Protein AF-Q6YQJ9-F1 (afdb_monomer_lite)

Secondary structure (DSSP, 8-state):
-EEEE---B--TTSPPBPEEEEE--TTSSHHHHHHHHGGG--S-EEEEETTT-SHHHHHHHHHHHH-S---HHHHHHHHHHHHHHHIIIIIHHHHTTT-EEEEES-HHHHIIIIIGGGTT-HHHHHHHHHHTT--HHHHHH----

pLDDT: mean 71.11, std 18.4, range [30.92, 96.25]

Organism: Onion yellows phytoplasma (strain OY-M) (NCBI:txid262768)

Structure (mmCIF, N/CA/C/O backbone):
data_AF-Q6YQJ9-F1
#
_entry.id   AF-Q6YQJ9-F1
#
loop_
_atom_site.group_PDB
_atom_site.id
_atom_site.type_symbol
_atom_site.label_atom_id
_atom_site.label_alt_id
_atom_site.label_comp_id
_atom_site.label_asym_id
_atom_site.label_entity_id
_atom_site.label_seq_id
_atom_site.pdbx_PDB_ins_code
_atom_site.Cartn_x
_atom_site.Cartn_y
_atom_site.Cartn_z
_atom_site.occupancy
_atom_site.B_iso_or_equiv
_atom_site.auth_seq_id
_atom_site.auth_comp_id
_atom_site.auth_asym_id
_atom_site.auth_atom_id
_atom_site.pdbx_PDB_model_num
ATOM 1 N N . MET A 1 1 ? -1.984 17.528 -4.441 1.00 42.25 1 MET A N 1
ATOM 2 C CA . MET A 1 1 ? -2.359 16.387 -3.578 1.00 42.25 1 MET A CA 1
ATOM 3 C C . MET A 1 1 ? -3.839 16.111 -3.783 1.00 42.25 1 MET A C 1
ATOM 5 O O . MET A 1 1 ? -4.607 17.065 -3.776 1.00 42.25 1 MET A O 1
ATOM 9 N N . LYS A 1 2 ? -4.232 14.862 -4.056 1.00 36.78 2 LYS A N 1
ATOM 10 C CA . LYS A 1 2 ? -5.646 14.475 -4.212 1.00 36.78 2 LYS A CA 1
ATOM 11 C C . LYS A 1 2 ? -5.975 13.420 -3.160 1.00 36.78 2 LYS A C 1
ATOM 13 O O . LYS A 1 2 ? -5.233 12.452 -3.020 1.00 36.78 2 LYS A O 1
ATOM 18 N N . VAL A 1 3 ? -7.066 13.626 -2.428 1.00 39.00 3 VAL A N 1
ATOM 19 C CA . VAL A 1 3 ? -7.621 12.636 -1.498 1.00 39.00 3 VAL A CA 1
ATOM 20 C C . VAL A 1 3 ? -8.714 11.888 -2.243 1.00 39.00 3 VAL A C 1
ATOM 22 O O . VAL A 1 3 ? -9.668 12.505 -2.718 1.00 39.00 3 VAL A O 1
ATOM 25 N N . PHE A 1 4 ? -8.564 10.574 -2.375 1.00 42.06 4 PHE A N 1
ATOM 26 C CA . PHE A 1 4 ? -9.594 9.729 -2.968 1.00 42.06 4 PHE A CA 1
ATOM 27 C C . PHE A 1 4 ? -10.368 9.035 -1.852 1.00 42.06 4 PHE A C 1
ATOM 29 O O . PHE A 1 4 ? -9.808 8.266 -1.070 1.00 42.06 4 PHE A O 1
ATOM 36 N N . PHE A 1 5 ? -11.672 9.300 -1.793 1.00 41.06 5 PHE A N 1
ATOM 37 C CA . PHE A 1 5 ? -12.595 8.513 -0.988 1.00 41.06 5 PHE A CA 1
ATOM 38 C C . PHE A 1 5 ? -13.013 7.298 -1.809 1.00 41.06 5 PHE A C 1
ATOM 40 O O . PHE A 1 5 ? -13.717 7.429 -2.811 1.00 41.06 5 PHE A O 1
ATOM 47 N N . MET A 1 6 ? -12.542 6.118 -1.415 1.00 43.44 6 MET A N 1
ATOM 48 C CA . MET A 1 6 ? -12.929 4.880 -2.086 1.00 43.44 6 MET A CA 1
ATOM 49 C C . MET A 1 6 ? -14.347 4.467 -1.673 1.00 43.44 6 MET A C 1
ATOM 51 O O . MET A 1 6 ? -14.775 4.753 -0.548 1.00 43.44 6 MET A O 1
ATOM 55 N N . PRO A 1 7 ? -15.114 3.833 -2.582 1.00 37.44 7 PRO A N 1
ATOM 56 C CA . PRO A 1 7 ? -16.473 3.429 -2.287 1.00 37.44 7 PRO A CA 1
ATOM 57 C C . PRO A 1 7 ? -16.481 2.484 -1.087 1.00 37.44 7 PRO A C 1
ATOM 59 O O . PRO A 1 7 ? -15.708 1.536 -0.990 1.00 37.44 7 PRO A O 1
ATOM 62 N N . LYS A 1 8 ? -17.392 2.799 -0.177 1.00 46.50 8 LYS A N 1
ATOM 63 C CA . LYS A 1 8 ? -17.835 2.008 0.965 1.00 46.50 8 LYS A CA 1
ATOM 64 C C . LYS A 1 8 ? -17.795 0.490 0.688 1.00 46.50 8 LYS A C 1
ATOM 66 O O . LYS A 1 8 ? -18.613 -0.010 -0.083 1.00 46.50 8 LYS A O 1
ATOM 71 N N . LEU A 1 9 ? -16.892 -0.233 1.355 1.00 46.44 9 LEU A N 1
ATOM 72 C CA . LEU A 1 9 ? -16.879 -1.699 1.375 1.00 46.44 9 LEU A CA 1
ATOM 73 C C . LEU A 1 9 ? -18.053 -2.186 2.234 1.00 46.44 9 LEU A C 1
ATOM 75 O O . LEU A 1 9 ? -18.116 -1.884 3.424 1.00 46.44 9 LEU A O 1
ATOM 79 N N . LYS A 1 10 ? -19.013 -2.887 1.621 1.00 41.09 10 LYS A N 1
ATOM 80 C CA . LYS A 1 10 ? -20.121 -3.556 2.317 1.00 41.09 10 LYS A CA 1
ATOM 81 C C . LYS A 1 10 ? -19.880 -5.061 2.287 1.00 41.09 10 LYS A C 1
ATOM 83 O O . LYS A 1 10 ? -20.018 -5.670 1.231 1.00 41.09 10 LYS A O 1
ATOM 88 N N . ILE A 1 11 ? -19.611 -5.650 3.445 1.00 48.47 11 ILE A N 1
ATOM 89 C CA . ILE A 1 11 ? -19.880 -7.069 3.692 1.00 48.47 11 ILE A CA 1
ATOM 90 C C . ILE A 1 11 ? -21.305 -7.132 4.265 1.00 48.47 11 ILE A C 1
ATOM 92 O O . ILE A 1 11 ? -21.685 -6.290 5.082 1.00 48.47 11 ILE A O 1
ATOM 96 N N . LYS A 1 12 ? -22.151 -8.039 3.760 1.00 40.97 12 LYS A N 1
ATOM 97 C CA . LYS A 1 12 ? -23.572 -8.147 4.149 1.00 40.97 12 LYS A CA 1
ATOM 98 C C . LYS A 1 12 ? -23.689 -8.274 5.680 1.00 40.97 12 LYS A C 1
ATOM 100 O O . LYS A 1 12 ? -23.293 -9.291 6.229 1.00 40.97 12 LYS A O 1
ATOM 105 N N . GLY A 1 13 ? -24.257 -7.258 6.337 1.00 45.06 13 GLY A N 1
ATOM 106 C CA . GLY A 1 13 ? -24.557 -7.263 7.777 1.00 45.06 13 GLY A CA 1
ATOM 107 C C . GLY A 1 13 ? -23.568 -6.518 8.684 1.00 45.06 13 GLY A C 1
ATOM 108 O O . GLY A 1 13 ? -23.896 -6.307 9.847 1.00 45.06 13 GLY A O 1
ATOM 109 N N . GLU A 1 14 ? -22.417 -6.056 8.181 1.00 47.72 14 GLU A N 1
ATOM 110 C CA . GLU A 1 14 ? -21.391 -5.395 9.007 1.00 47.72 14 GLU A CA 1
ATOM 111 C C . GLU A 1 14 ? -21.323 -3.868 8.825 1.00 47.72 14 GLU A C 1
ATOM 113 O O . GLU A 1 14 ? -21.739 -3.291 7.814 1.00 47.72 14 GLU A O 1
ATOM 118 N N . LYS A 1 15 ? -20.822 -3.199 9.869 1.00 47.91 15 LYS A N 1
ATOM 119 C CA . LYS A 1 15 ? -20.746 -1.742 10.004 1.00 47.91 15 LYS A CA 1
ATOM 120 C C . LYS A 1 15 ? -19.648 -1.177 9.083 1.00 47.91 15 LYS A C 1
ATOM 122 O O . LYS A 1 15 ? -18.643 -1.806 8.783 1.00 47.91 15 LYS A O 1
ATOM 127 N N . MET A 1 16 ? -19.908 0.014 8.551 1.00 52.59 16 MET A N 1
ATOM 128 C CA . MET A 1 16 ? -19.203 0.574 7.394 1.00 52.59 16 MET A CA 1
ATOM 129 C C . MET A 1 16 ? -17.787 1.051 7.737 1.00 52.59 16 MET A C 1
ATOM 131 O O . MET A 1 16 ? -17.637 1.995 8.516 1.00 52.59 16 MET A O 1
ATOM 135 N N . ILE A 1 17 ? -16.771 0.517 7.059 1.00 60.28 17 ILE A N 1
ATOM 136 C CA . ILE A 1 17 ? -15.400 1.028 7.165 1.00 60.28 17 ILE A CA 1
ATOM 137 C C . ILE A 1 17 ? -15.103 2.069 6.096 1.00 60.28 17 ILE A C 1
ATOM 139 O O . ILE A 1 17 ? -15.525 1.973 4.942 1.00 60.28 17 ILE A O 1
ATOM 143 N N . LYS A 1 18 ? -14.382 3.108 6.520 1.00 71.12 18 LYS A N 1
ATOM 144 C CA . LYS A 1 18 ? -13.898 4.184 5.661 1.00 71.12 18 LYS A CA 1
ATOM 145 C C . LYS A 1 18 ? -12.438 3.894 5.311 1.00 71.12 18 LYS A C 1
ATOM 147 O O . LYS A 1 18 ? -11.614 3.711 6.200 1.00 71.12 18 LYS A O 1
ATOM 152 N N . LEU A 1 19 ? -12.148 3.854 4.016 1.00 78.88 19 LEU A N 1
ATOM 153 C CA . LEU A 1 19 ? -10.798 3.787 3.467 1.00 78.88 19 LEU A CA 1
ATOM 154 C C . LEU A 1 19 ? -10.457 5.156 2.875 1.00 78.88 19 LEU A C 1
ATOM 156 O O . LEU A 1 19 ? -11.202 5.665 2.033 1.00 78.88 19 LEU A O 1
ATOM 160 N N . ILE A 1 20 ? -9.351 5.748 3.318 1.00 83.75 20 ILE A N 1
ATOM 161 C CA . ILE A 1 20 ? -8.832 7.021 2.811 1.00 83.75 20 ILE A CA 1
ATOM 162 C C . ILE A 1 20 ? -7.486 6.754 2.149 1.00 83.75 20 ILE A C 1
ATOM 164 O O . ILE A 1 20 ? -6.597 6.184 2.776 1.00 83.75 20 ILE A O 1
ATOM 168 N N . VAL A 1 21 ? -7.322 7.192 0.900 1.00 83.44 21 VAL A N 1
ATOM 169 C CA . VAL A 1 21 ? -6.042 7.092 0.188 1.00 83.44 21 VAL A CA 1
ATOM 170 C C . VAL A 1 21 ? -5.483 8.481 -0.081 1.00 83.44 21 VAL A C 1
ATOM 172 O O . VAL A 1 21 ? -6.152 9.330 -0.682 1.00 83.44 21 VAL A O 1
ATOM 175 N N . PHE A 1 22 ? -4.237 8.691 0.334 1.00 84.88 22 PHE A N 1
ATOM 176 C CA . PHE A 1 22 ? -3.459 9.885 0.038 1.00 84.88 22 PHE A CA 1
ATOM 177 C C . PHE A 1 22 ? -2.563 9.634 -1.178 1.00 84.88 22 PHE A C 1
ATOM 179 O O . PHE A 1 22 ? -1.694 8.767 -1.158 1.00 84.88 22 PHE A O 1
ATOM 186 N N . GLU A 1 23 ? -2.772 10.416 -2.240 1.00 79.94 23 GLU A N 1
ATOM 187 C CA . GLU A 1 23 ? -2.006 10.337 -3.487 1.00 79.94 23 GLU A CA 1
ATOM 188 C C . GLU A 1 23 ? -1.258 11.644 -3.786 1.00 79.94 23 GLU A C 1
ATOM 190 O O . GLU A 1 23 ? -1.758 12.761 -3.581 1.00 79.94 23 GLU A O 1
ATOM 195 N N . GLY A 1 24 ? -0.046 11.508 -4.325 1.00 76.56 24 GLY A N 1
ATOM 196 C CA . GLY A 1 24 ? 0.836 12.626 -4.663 1.00 76.56 24 GLY A CA 1
ATOM 197 C C . GLY A 1 24 ? 2.278 12.182 -4.894 1.00 76.56 24 GLY A C 1
ATOM 198 O O . GLY A 1 24 ? 2.678 11.117 -4.433 1.00 76.56 24 GLY A O 1
ATOM 199 N N . LEU A 1 25 ? 3.070 12.990 -5.595 1.00 75.44 25 LEU A N 1
ATOM 200 C CA . LEU A 1 25 ? 4.494 12.721 -5.835 1.00 75.44 25 LEU A CA 1
ATOM 201 C C . LEU A 1 25 ? 5.311 12.752 -4.534 1.00 75.44 25 LEU A C 1
ATOM 203 O O . LEU A 1 25 ? 4.831 13.194 -3.484 1.00 75.44 25 LEU A O 1
ATOM 207 N N . ASP A 1 26 ? 6.541 12.250 -4.580 1.00 78.00 26 ASP A N 1
ATOM 208 C CA . ASP A 1 26 ? 7.477 12.425 -3.465 1.00 78.00 26 ASP A CA 1
ATOM 209 C C . ASP A 1 26 ? 7.724 13.918 -3.217 1.00 78.00 26 ASP A C 1
ATOM 211 O O . ASP A 1 26 ? 7.675 14.731 -4.138 1.00 78.00 26 ASP A O 1
ATOM 215 N N . GLY A 1 27 ? 7.861 14.303 -1.947 1.00 80.56 27 GLY A N 1
ATOM 216 C CA . GLY A 1 27 ? 7.954 15.713 -1.554 1.00 80.56 27 GLY A CA 1
ATOM 217 C C . GLY A 1 27 ? 6.634 16.498 -1.586 1.00 80.56 27 GLY A C 1
ATOM 218 O O . GLY A 1 27 ? 6.606 17.640 -1.147 1.00 80.56 27 GLY A O 1
ATOM 219 N N . SER A 1 28 ? 5.501 15.912 -1.999 1.00 83.94 28 SER A N 1
ATOM 220 C CA . SER A 1 28 ? 4.220 16.643 -2.080 1.00 83.94 28 SER A CA 1
ATOM 221 C C . SER A 1 28 ? 3.530 16.920 -0.729 1.00 83.94 28 SER A C 1
ATOM 223 O O . SER A 1 28 ? 2.340 1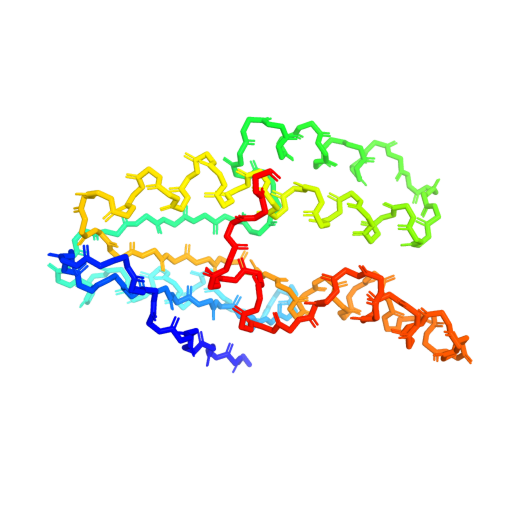7.234 -0.716 1.00 83.94 28 SER A O 1
ATOM 225 N N . GLY A 1 29 ? 4.213 16.707 0.400 1.00 84.81 29 GLY A N 1
ATOM 226 C CA . GLY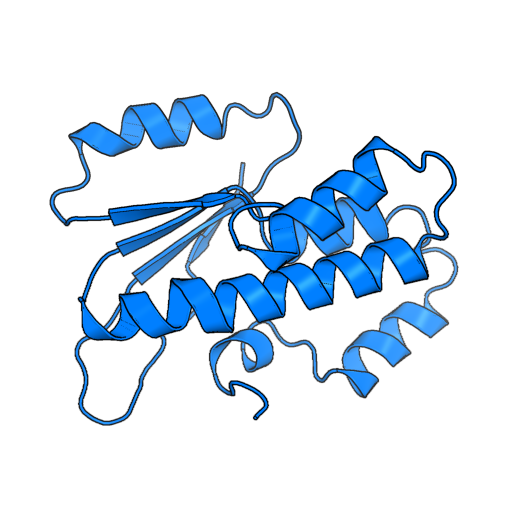 A 1 29 ? 3.688 16.963 1.748 1.00 84.81 29 GLY A CA 1
ATOM 227 C C . GLY A 1 29 ? 2.694 15.934 2.308 1.00 84.81 29 GLY A C 1
ATOM 228 O O . GLY A 1 29 ? 2.044 16.224 3.307 1.00 84.81 29 GLY A O 1
ATOM 229 N N . LYS A 1 30 ? 2.558 14.737 1.709 1.00 87.06 30 LYS A N 1
ATOM 230 C CA . LYS A 1 30 ? 1.593 13.704 2.160 1.00 87.06 30 LYS A CA 1
ATOM 231 C C . LYS A 1 30 ? 1.793 13.311 3.619 1.00 87.06 30 LYS A C 1
ATOM 233 O O . LYS A 1 30 ? 0.844 13.337 4.391 1.00 87.06 30 LYS A O 1
ATOM 238 N N . THR A 1 31 ? 3.029 12.989 3.994 1.00 84.12 31 THR A N 1
ATOM 239 C CA . THR A 1 31 ? 3.373 12.587 5.361 1.00 84.12 31 THR A CA 1
ATOM 240 C C . THR A 1 31 ? 3.066 13.706 6.351 1.00 84.12 31 THR A C 1
ATOM 242 O O . THR A 1 31 ? 2.439 13.455 7.374 1.00 84.12 31 THR A O 1
ATOM 245 N N . SER A 1 32 ? 3.405 14.955 6.012 1.00 88.12 32 SER A N 1
ATOM 246 C CA . SER A 1 32 ? 3.072 16.123 6.835 1.00 88.12 32 SER A CA 1
ATOM 247 C C . SER A 1 32 ? 1.562 16.301 6.996 1.00 88.12 32 SER A C 1
ATOM 249 O O . SER A 1 32 ? 1.099 16.560 8.103 1.00 88.12 32 SER A O 1
ATOM 251 N N . LEU A 1 33 ? 0.781 16.111 5.924 1.00 88.44 33 LEU A N 1
ATOM 252 C CA . LEU A 1 33 ? -0.678 16.168 6.003 1.00 88.44 33 LEU A CA 1
ATOM 253 C C . LEU A 1 33 ? -1.236 15.046 6.883 1.00 88.44 33 LEU A C 1
ATOM 255 O O . LEU A 1 33 ? -2.068 15.316 7.743 1.00 88.44 33 LEU A O 1
ATOM 259 N N . ILE A 1 34 ? -0.795 13.802 6.676 1.00 85.44 34 ILE A N 1
ATOM 260 C CA . ILE A 1 34 ? -1.249 12.652 7.465 1.00 85.44 34 ILE A CA 1
ATOM 261 C C . ILE A 1 34 ? -0.977 12.917 8.944 1.00 85.44 34 ILE A C 1
ATOM 263 O O . ILE A 1 34 ? -1.910 12.834 9.735 1.00 85.44 34 ILE A O 1
ATOM 267 N N . ASN A 1 35 ? 0.246 13.328 9.291 1.00 86.69 35 ASN A N 1
ATOM 268 C CA . ASN A 1 35 ? 0.646 13.654 10.661 1.00 86.69 35 ASN A CA 1
ATOM 269 C C . ASN A 1 35 ? -0.194 14.794 11.250 1.00 86.69 35 ASN A C 1
ATOM 271 O O . ASN A 1 35 ? -0.660 14.687 12.379 1.00 86.69 35 ASN A O 1
ATOM 275 N N . SER A 1 36 ? -0.455 15.852 10.475 1.00 88.69 36 SER A N 1
ATOM 276 C CA . SER A 1 36 ? -1.314 16.960 10.908 1.00 88.69 36 SER A CA 1
ATOM 277 C C . SER A 1 36 ? -2.770 16.539 11.112 1.00 88.69 36 SER A C 1
ATOM 279 O O . SER A 1 36 ? -3.468 17.171 11.898 1.00 88.69 36 SER A O 1
ATOM 281 N N . LEU A 1 37 ? -3.251 15.510 10.410 1.00 86.81 37 LEU A N 1
ATOM 282 C CA . LEU A 1 37 ? -4.612 14.997 10.558 1.00 86.81 37 LEU A CA 1
ATOM 283 C C . LEU A 1 37 ? -4.762 14.062 11.760 1.00 86.81 37 LEU A C 1
ATOM 285 O O . LEU A 1 37 ? -5.866 13.977 12.295 1.00 86.81 37 LEU A O 1
ATOM 289 N N . GLN A 1 38 ? -3.692 13.388 12.204 1.00 84.06 38 GLN A N 1
ATOM 290 C CA . GLN A 1 38 ? -3.756 12.392 13.285 1.00 84.06 38 GLN A CA 1
ATOM 291 C C . GLN A 1 38 ? -4.465 12.895 14.556 1.00 84.06 38 GLN A C 1
ATOM 293 O O . GLN A 1 38 ? -5.343 12.176 15.034 1.00 84.06 38 GLN A O 1
ATOM 298 N N . PRO A 1 39 ? -4.197 14.114 15.076 1.00 85.50 39 PRO A N 1
ATOM 299 C CA . PRO A 1 39 ? -4.862 14.617 16.283 1.00 85.50 39 PRO A CA 1
ATOM 300 C C . PRO A 1 39 ? -6.367 14.856 16.105 1.00 85.50 39 PRO A C 1
ATOM 302 O O . PRO A 1 39 ? -7.113 14.907 17.079 1.00 85.50 39 PRO A O 1
ATOM 305 N N . HIS A 1 40 ? -6.831 15.015 14.862 1.00 86.44 40 HIS A N 1
ATOM 306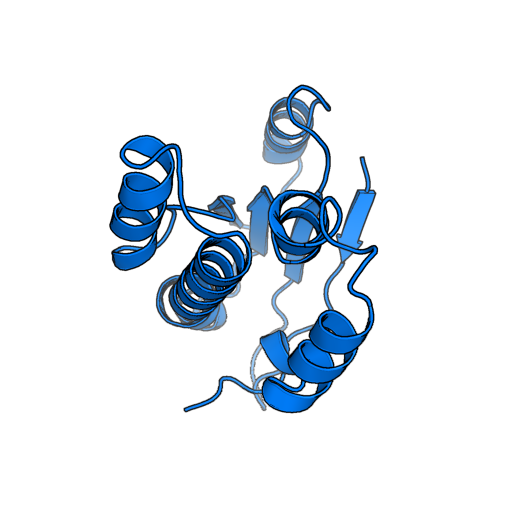 C CA . HIS A 1 40 ? -8.231 15.287 14.538 1.00 86.44 40 HIS A CA 1
ATOM 307 C C . HIS A 1 40 ? -9.038 14.014 14.237 1.00 86.44 40 HIS A C 1
ATOM 309 O O . HIS A 1 40 ? -10.267 14.070 14.115 1.00 86.44 40 HIS A O 1
ATOM 315 N N . LEU A 1 41 ? -8.382 12.855 14.125 1.00 82.25 41 LEU A N 1
ATOM 316 C CA . LEU A 1 41 ? -9.043 11.574 13.900 1.00 82.25 41 LEU A CA 1
ATOM 317 C C . LEU A 1 41 ? -9.594 11.031 15.224 1.00 82.25 41 LEU A C 1
ATOM 319 O O . LEU A 1 41 ? -8.872 10.473 16.040 1.00 82.25 41 LEU A O 1
ATOM 323 N N . LYS A 1 42 ? -10.911 11.166 15.424 1.00 73.19 42 LYS A N 1
ATOM 324 C CA . LYS A 1 42 ? -11.612 10.663 16.624 1.00 73.19 42 LYS A CA 1
ATOM 325 C C . LYS A 1 42 ? -11.736 9.136 16.689 1.00 73.19 42 LYS A C 1
ATOM 327 O O . LYS A 1 42 ? -12.040 8.597 17.748 1.00 73.19 42 LYS A O 1
ATOM 332 N N . ASN A 1 43 ? -11.545 8.445 15.566 1.00 78.00 43 ASN A N 1
ATOM 333 C CA . ASN A 1 43 ? -11.675 6.994 15.479 1.00 78.00 43 ASN A CA 1
ATOM 334 C C . ASN A 1 43 ? -10.287 6.345 15.431 1.00 78.00 43 ASN A C 1
ATOM 336 O O . ASN A 1 43 ? -9.403 6.899 14.772 1.00 78.00 43 ASN A O 1
ATOM 340 N N . PRO A 1 44 ? -10.109 5.151 16.029 1.00 81.25 44 PRO A N 1
ATOM 341 C CA . PRO A 1 44 ? -8.892 4.375 15.838 1.00 81.25 44 PRO A CA 1
ATOM 342 C C . PRO A 1 44 ? -8.676 4.123 14.345 1.00 81.25 44 PRO A C 1
ATOM 344 O O . PRO A 1 44 ? -9.622 3.810 13.606 1.00 81.25 44 PRO A O 1
ATOM 347 N N . TYR A 1 45 ? -7.433 4.291 13.906 1.00 86.50 45 TYR A N 1
ATOM 348 C CA . TYR A 1 45 ? -7.055 4.136 12.513 1.00 86.50 45 TYR A CA 1
ATOM 349 C C . TYR A 1 45 ? -5.760 3.344 12.369 1.00 86.50 45 TYR A C 1
ATOM 351 O O . TYR A 1 45 ? -4.930 3.309 13.274 1.00 86.50 45 TYR A O 1
ATOM 359 N N . GLN A 1 46 ? -5.595 2.740 11.198 1.00 89.00 46 GLN A N 1
ATOM 360 C CA . GLN A 1 46 ? -4.355 2.107 10.770 1.00 89.00 46 GLN A CA 1
ATOM 361 C C . GLN A 1 46 ? -3.814 2.842 9.558 1.00 89.00 46 GLN A C 1
ATOM 363 O O . GLN A 1 46 ? -4.568 3.163 8.638 1.00 89.00 46 GLN A O 1
ATOM 368 N N . LEU A 1 47 ? -2.511 3.100 9.560 1.00 89.38 47 LEU A N 1
ATOM 369 C CA . LEU A 1 47 ? -1.805 3.698 8.437 1.00 89.38 47 LEU A CA 1
ATOM 370 C C . LEU A 1 47 ? -0.944 2.630 7.766 1.00 89.38 47 LEU A C 1
ATOM 372 O O . LEU A 1 47 ? -0.042 2.079 8.395 1.00 89.38 47 LEU A O 1
ATOM 376 N N . TYR A 1 48 ? -1.185 2.384 6.481 1.00 90.38 48 TYR A N 1
ATOM 377 C CA . TYR A 1 48 ? -0.346 1.516 5.663 1.00 90.38 48 TYR A CA 1
ATOM 378 C C . TYR A 1 48 ? 0.246 2.280 4.482 1.00 90.38 48 TYR A C 1
ATOM 380 O O . TYR A 1 48 ? -0.339 3.221 3.949 1.00 90.38 48 TYR A O 1
ATOM 388 N N . GLN A 1 49 ? 1.431 1.858 4.071 1.00 88.56 49 GLN A N 1
ATOM 389 C CA . GLN A 1 49 ? 2.087 2.291 2.852 1.00 88.56 49 GLN A CA 1
ATOM 390 C C . GLN A 1 49 ? 1.616 1.402 1.702 1.00 88.56 49 GLN A C 1
ATOM 392 O O . GLN A 1 49 ? 1.481 0.186 1.856 1.00 88.56 49 GLN A O 1
ATOM 397 N N . GLY A 1 50 ? 1.427 1.993 0.524 1.00 83.44 50 GLY A N 1
ATOM 398 C CA . GLY A 1 50 ? 1.029 1.268 -0.682 1.00 83.44 50 GLY A CA 1
ATOM 399 C C . GLY A 1 50 ? 2.033 0.210 -1.143 1.00 83.44 50 GLY A C 1
ATOM 400 O O . GLY A 1 50 ? 1.687 -0.605 -1.987 1.00 83.44 50 GLY A O 1
ATOM 401 N N . LEU A 1 51 ? 3.252 0.195 -0.594 1.00 87.75 51 LEU A N 1
ATOM 402 C CA . LEU A 1 51 ? 4.290 -0.800 -0.851 1.00 87.75 51 LEU A CA 1
ATOM 403 C C . LEU A 1 51 ? 5.047 -1.131 0.443 1.00 87.75 51 LEU A C 1
ATOM 405 O O . LEU A 1 51 ? 5.594 -0.239 1.097 1.00 87.75 51 LEU A O 1
ATOM 409 N N . GLY A 1 52 ? 5.148 -2.419 0.775 1.00 88.19 52 GLY A N 1
ATOM 410 C CA . GLY A 1 52 ? 5.965 -2.871 1.907 1.00 88.19 52 GLY A CA 1
ATOM 411 C C . GLY A 1 52 ? 5.243 -3.016 3.244 1.00 88.19 52 GLY A C 1
ATOM 412 O O . GLY A 1 52 ? 5.891 -3.368 4.226 1.00 88.19 52 GLY A O 1
ATOM 413 N N . SER A 1 53 ? 3.938 -2.741 3.319 1.00 92.94 53 SER A N 1
ATOM 414 C CA . SER A 1 53 ? 3.202 -2.855 4.586 1.00 92.94 53 SER A CA 1
ATOM 415 C C . SER A 1 53 ? 2.789 -4.276 4.955 1.00 92.94 53 SER A C 1
ATOM 417 O O . SER A 1 53 ? 2.682 -4.558 6.144 1.00 92.94 53 SER A O 1
ATOM 419 N N . SER A 1 54 ? 2.572 -5.164 3.983 1.00 92.50 54 SER A N 1
ATOM 420 C CA . SER A 1 54 ? 2.294 -6.583 4.241 1.00 92.50 54 SER A CA 1
ATOM 421 C C . SER A 1 54 ? 3.580 -7.398 4.370 1.00 92.50 54 SER A C 1
ATOM 423 O O . SER A 1 54 ? 4.647 -6.959 3.935 1.00 92.50 54 SER A O 1
ATOM 425 N N . SER A 1 55 ? 3.471 -8.604 4.931 1.00 93.81 55 SER A N 1
ATOM 426 C CA . SER A 1 55 ? 4.575 -9.565 5.044 1.00 93.81 55 SER A CA 1
ATOM 427 C C . SER A 1 55 ? 5.294 -9.798 3.705 1.00 93.81 55 SER A C 1
ATOM 429 O O . SER A 1 55 ? 6.473 -9.474 3.584 1.00 93.81 55 SER A O 1
ATOM 431 N N . LEU A 1 56 ? 4.571 -10.232 2.665 1.00 93.12 56 LEU A N 1
ATOM 432 C CA . LEU A 1 56 ? 5.106 -10.382 1.303 1.00 93.12 56 LEU A CA 1
ATOM 433 C C . LEU A 1 56 ? 5.456 -9.032 0.659 1.00 93.12 56 LEU A C 1
ATOM 435 O O . LEU A 1 56 ? 6.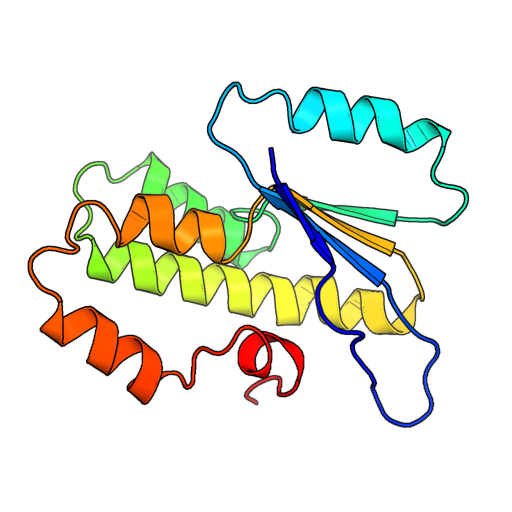387 -8.937 -0.139 1.00 93.12 56 LEU A O 1
ATOM 439 N N . GLY A 1 57 ? 4.733 -7.965 1.004 1.00 93.06 57 GLY A N 1
ATOM 440 C CA . GLY A 1 57 ? 4.998 -6.626 0.486 1.00 93.06 57 GLY A CA 1
ATOM 441 C C . GLY A 1 57 ? 6.410 -6.142 0.811 1.00 93.06 57 GLY A C 1
ATOM 442 O O . GLY A 1 57 ? 7.008 -5.438 -0.004 1.00 93.06 57 GLY A O 1
ATOM 443 N N . LYS A 1 58 ? 6.962 -6.519 1.974 1.00 94.38 58 LYS A N 1
ATOM 444 C CA . LYS A 1 58 ? 8.350 -6.201 2.357 1.00 94.38 58 LYS A CA 1
ATOM 445 C C . LYS A 1 58 ? 9.355 -6.805 1.379 1.00 94.38 58 LYS A C 1
ATOM 447 O O . LYS A 1 58 ? 10.242 -6.089 0.919 1.00 94.38 58 LYS A O 1
ATOM 452 N N . GLU A 1 59 ? 9.158 -8.062 0.994 1.00 96.25 59 GLU A N 1
ATOM 453 C CA . GLU A 1 59 ? 10.002 -8.746 0.007 1.00 96.25 59 GLU A CA 1
ATOM 454 C C . GLU A 1 59 ? 9.878 -8.097 -1.374 1.00 96.25 59 GLU A C 1
ATOM 456 O O . GLU A 1 59 ? 10.879 -7.772 -2.011 1.00 96.25 59 GLU A O 1
ATOM 461 N N . ILE A 1 60 ? 8.649 -7.795 -1.808 1.00 93.31 60 ILE A N 1
ATOM 462 C CA . ILE A 1 60 ? 8.402 -7.105 -3.083 1.00 93.31 60 ILE A CA 1
ATOM 463 C C . ILE A 1 60 ? 9.072 -5.723 -3.102 1.00 93.31 60 ILE A C 1
ATOM 465 O O . ILE A 1 60 ? 9.667 -5.326 -4.106 1.00 93.31 60 ILE A O 1
ATOM 469 N N . ARG A 1 61 ? 9.026 -4.985 -1.987 1.00 91.62 61 ARG A N 1
ATOM 470 C CA . ARG A 1 61 ? 9.758 -3.722 -1.845 1.00 91.62 61 ARG A CA 1
ATOM 471 C C . ARG A 1 61 ? 11.264 -3.940 -1.972 1.00 91.62 61 ARG A C 1
ATOM 473 O O . ARG A 1 61 ? 11.921 -3.152 -2.649 1.00 91.62 61 ARG A O 1
ATOM 480 N N . GLY A 1 62 ? 11.791 -5.001 -1.364 1.00 93.69 62 GLY A N 1
ATOM 481 C CA . GLY A 1 62 ? 13.183 -5.421 -1.508 1.00 93.69 62 GLY A CA 1
ATOM 482 C C . GLY A 1 62 ? 13.577 -5.629 -2.970 1.00 93.69 62 GLY A C 1
ATOM 483 O O . GLY A 1 62 ? 14.604 -5.108 -3.399 1.00 93.69 62 GLY A O 1
ATOM 484 N N . LEU A 1 63 ? 12.724 -6.276 -3.773 1.00 92.44 63 LEU A N 1
ATOM 485 C CA . LEU A 1 63 ? 12.970 -6.449 -5.211 1.00 92.44 63 LEU A CA 1
ATOM 486 C C . LEU A 1 63 ? 13.143 -5.104 -5.934 1.00 92.44 63 LEU A C 1
ATOM 488 O O . LEU A 1 63 ? 14.046 -4.952 -6.750 1.00 92.44 63 LEU A O 1
ATOM 492 N N . PHE A 1 64 ? 12.332 -4.092 -5.620 1.00 88.12 64 PHE A N 1
ATOM 493 C CA . PHE A 1 64 ? 12.470 -2.778 -6.259 1.00 88.12 64 PHE A CA 1
ATOM 494 C C . PHE A 1 64 ? 13.687 -1.978 -5.794 1.00 88.12 64 PHE A C 1
ATOM 496 O O . PHE A 1 64 ? 14.167 -1.142 -6.559 1.00 88.12 64 PHE A O 1
ATOM 503 N N . LEU A 1 65 ? 14.154 -2.202 -4.563 1.00 89.12 65 LEU A N 1
ATOM 504 C CA . LEU A 1 65 ? 15.342 -1.545 -4.012 1.00 89.12 65 LEU A CA 1
ATOM 505 C C . LEU A 1 65 ? 16.636 -2.183 -4.527 1.00 89.12 65 LEU A C 1
ATOM 507 O O . LEU A 1 65 ? 17.594 -1.471 -4.816 1.00 89.12 65 LEU A O 1
ATOM 511 N N . ASN A 1 66 ? 16.646 -3.508 -4.669 1.00 93.75 66 ASN A N 1
ATOM 512 C CA . ASN A 1 66 ? 17.848 -4.272 -4.999 1.00 93.75 66 ASN A CA 1
ATOM 513 C C . ASN A 1 66 ? 18.050 -4.449 -6.509 1.00 93.75 66 ASN A C 1
ATOM 515 O O . ASN A 1 66 ? 19.179 -4.621 -6.959 1.00 93.75 66 ASN A O 1
ATOM 519 N N . PHE A 1 67 ? 16.979 -4.374 -7.305 1.00 90.56 67 PHE A N 1
ATOM 520 C CA . PHE A 1 67 ? 17.050 -4.514 -8.757 1.00 90.56 67 PHE A CA 1
ATOM 521 C C . PHE A 1 67 ? 16.657 -3.199 -9.437 1.00 90.56 67 PHE A C 1
ATOM 523 O O . PHE A 1 67 ? 15.483 -2.835 -9.541 1.00 90.56 67 PHE A O 1
ATOM 530 N N . GLN A 1 68 ? 17.661 -2.469 -9.928 1.00 81.38 68 GLN A N 1
ATOM 531 C CA . GLN A 1 68 ? 17.438 -1.201 -10.629 1.00 81.38 68 GLN A CA 1
ATOM 532 C C . GLN A 1 68 ? 16.759 -1.426 -11.988 1.00 81.38 68 GLN A C 1
ATOM 534 O O . GLN A 1 68 ? 15.779 -0.751 -12.313 1.00 81.38 68 GLN A O 1
ATOM 539 N N . GLN A 1 69 ? 17.214 -2.432 -12.740 1.00 85.81 69 GLN A N 1
ATOM 540 C CA . GLN A 1 69 ? 16.672 -2.789 -14.050 1.00 85.81 69 GLN A CA 1
ATOM 541 C C . GLN A 1 69 ? 15.659 -3.930 -13.927 1.00 85.81 69 GLN A C 1
ATOM 543 O O . GLN A 1 69 ? 15.990 -5.103 -14.057 1.00 85.81 69 GLN A O 1
ATOM 548 N N . VAL A 1 70 ? 14.408 -3.566 -13.656 1.00 83.19 70 VAL A N 1
ATOM 549 C CA . VAL A 1 70 ? 13.259 -4.478 -13.712 1.00 83.19 70 VAL A CA 1
ATOM 550 C C . VAL A 1 70 ? 12.319 -3.941 -14.773 1.00 83.19 70 VAL A C 1
ATOM 552 O O . VAL A 1 70 ? 11.976 -2.755 -14.726 1.00 83.19 70 VAL A O 1
ATOM 555 N N . ASP A 1 71 ? 11.914 -4.810 -15.699 1.00 85.06 71 ASP A N 1
ATOM 556 C CA . ASP A 1 71 ? 10.949 -4.483 -16.746 1.00 85.06 71 ASP A CA 1
ATOM 557 C C . ASP A 1 71 ? 9.674 -3.839 -16.169 1.00 85.06 71 ASP A C 1
ATOM 559 O O . ASP A 1 71 ? 9.234 -4.150 -15.054 1.00 85.06 71 ASP A O 1
ATOM 563 N N . TYR A 1 72 ? 9.075 -2.921 -16.924 1.00 77.31 72 TYR A N 1
ATOM 564 C CA . TYR A 1 72 ? 7.954 -2.124 -16.440 1.00 77.31 72 TYR A CA 1
ATOM 565 C C . TYR A 1 72 ? 6.695 -2.960 -16.177 1.00 77.31 72 TYR A C 1
ATOM 567 O O . TYR A 1 72 ? 5.990 -2.693 -15.199 1.00 77.31 72 TYR A O 1
ATOM 575 N N . LEU A 1 73 ? 6.432 -4.002 -16.979 1.00 78.25 73 LEU A N 1
ATOM 576 C CA . LEU A 1 73 ? 5.313 -4.914 -16.744 1.00 78.25 73 LEU A CA 1
ATOM 577 C C . LEU A 1 73 ? 5.559 -5.739 -15.490 1.00 78.25 73 LEU A C 1
ATOM 579 O O . LEU A 1 73 ? 4.657 -5.886 -14.669 1.00 78.25 73 LEU A O 1
ATOM 583 N N . THR A 1 74 ? 6.790 -6.207 -15.286 1.00 83.44 74 THR A N 1
ATOM 584 C CA . THR A 1 74 ? 7.171 -6.910 -14.054 1.00 83.44 74 THR A CA 1
ATOM 585 C C . THR A 1 74 ? 6.972 -6.018 -12.828 1.00 83.44 74 THR A C 1
ATOM 587 O O . THR A 1 74 ? 6.338 -6.440 -11.860 1.00 83.44 74 THR A O 1
ATOM 590 N N . ARG A 1 75 ? 7.423 -4.753 -12.867 1.00 85.00 75 ARG A N 1
ATOM 591 C CA . ARG A 1 75 ? 7.179 -3.783 -11.780 1.00 85.00 75 ARG A CA 1
ATOM 592 C C . ARG A 1 75 ? 5.687 -3.551 -11.542 1.00 85.00 75 ARG A C 1
ATOM 594 O O . ARG A 1 75 ? 5.255 -3.460 -10.389 1.00 85.00 75 ARG A O 1
ATOM 601 N N . PHE A 1 76 ? 4.898 -3.462 -12.609 1.00 81.50 76 PHE A N 1
ATOM 602 C CA . PHE A 1 76 ? 3.449 -3.317 -12.517 1.00 81.50 76 PHE A CA 1
ATOM 603 C C . PHE A 1 76 ? 2.794 -4.535 -11.850 1.00 81.50 76 PHE A C 1
ATOM 605 O O . PHE A 1 76 ? 2.062 -4.367 -10.875 1.00 81.50 76 PHE A O 1
ATOM 612 N N . TYR A 1 77 ? 3.101 -5.756 -12.294 1.00 82.31 77 TYR A N 1
ATOM 613 C CA . TYR A 1 77 ? 2.534 -6.980 -11.720 1.00 82.31 77 TYR A CA 1
ATOM 614 C C . TYR A 1 77 ? 2.946 -7.202 -10.268 1.00 82.31 77 TYR A C 1
ATOM 616 O O . TYR A 1 77 ? 2.097 -7.531 -9.443 1.00 82.31 77 TYR A O 1
ATOM 624 N N . LEU A 1 78 ? 4.207 -6.944 -9.922 1.00 89.31 78 LEU A N 1
ATOM 625 C CA . LEU A 1 78 ? 4.668 -6.990 -8.534 1.00 89.31 78 LEU A CA 1
ATOM 626 C C . LEU A 1 78 ? 3.932 -5.969 -7.652 1.00 89.31 78 LEU A C 1
ATOM 628 O O . LEU A 1 78 ? 3.566 -6.278 -6.519 1.00 89.31 78 LEU A O 1
ATOM 632 N N . SER A 1 79 ? 3.639 -4.777 -8.182 1.00 85.06 79 SER A N 1
ATOM 633 C CA . SER A 1 79 ? 2.830 -3.781 -7.469 1.00 85.06 79 SER A CA 1
ATOM 634 C C . SER A 1 79 ? 1.398 -4.278 -7.234 1.00 85.06 79 SER A C 1
ATOM 636 O O . SER A 1 79 ? 0.889 -4.140 -6.121 1.00 85.06 79 SER A O 1
ATOM 638 N N . LEU A 1 80 ? 0.768 -4.903 -8.240 1.00 82.44 80 LEU A N 1
ATOM 639 C CA . LEU A 1 80 ? -0.560 -5.512 -8.096 1.00 82.44 80 LEU A CA 1
ATOM 640 C C . LEU A 1 80 ? -0.560 -6.650 -7.066 1.00 82.44 80 LEU A C 1
ATOM 642 O O . LEU A 1 80 ? -1.453 -6.698 -6.221 1.00 82.44 80 LEU A O 1
ATOM 646 N N . ALA A 1 81 ? 0.449 -7.525 -7.094 1.00 85.81 81 ALA A N 1
ATOM 647 C CA . ALA A 1 81 ? 0.597 -8.616 -6.132 1.00 85.81 81 ALA A CA 1
ATOM 648 C C . ALA A 1 81 ? 0.734 -8.089 -4.693 1.00 85.81 81 ALA A C 1
ATOM 650 O O . ALA A 1 81 ? 0.040 -8.553 -3.789 1.00 85.81 81 ALA A O 1
ATOM 651 N N . ASN A 1 82 ? 1.553 -7.054 -4.482 1.00 89.81 82 ASN A N 1
ATOM 652 C CA . ASN A 1 82 ? 1.668 -6.387 -3.185 1.00 89.81 82 ASN A CA 1
ATOM 653 C C . ASN A 1 82 ? 0.322 -5.793 -2.719 1.00 89.81 82 ASN A C 1
ATOM 655 O O . ASN A 1 82 ? -0.037 -5.944 -1.552 1.00 89.81 82 ASN A O 1
ATOM 659 N N . MET A 1 83 ? -0.441 -5.152 -3.612 1.00 84.81 83 MET A N 1
ATOM 660 C CA . MET A 1 83 ? -1.751 -4.584 -3.265 1.00 84.81 83 MET A CA 1
ATOM 661 C C . MET A 1 83 ? -2.762 -5.670 -2.882 1.00 84.81 83 MET A C 1
ATOM 663 O O . MET A 1 83 ? -3.475 -5.512 -1.890 1.00 84.81 83 MET A O 1
ATOM 667 N N . ALA A 1 84 ? -2.793 -6.781 -3.625 1.00 83.38 84 ALA A N 1
ATOM 668 C CA . ALA A 1 84 ? -3.629 -7.934 -3.302 1.00 83.38 84 ALA A CA 1
ATOM 669 C C . ALA A 1 84 ? -3.275 -8.509 -1.920 1.00 83.38 84 ALA A C 1
ATOM 671 O O . ALA A 1 84 ? -4.169 -8.761 -1.111 1.00 83.38 84 ALA A O 1
ATOM 672 N N . GLN A 1 85 ? -1.980 -8.613 -1.598 1.00 87.50 85 GLN A N 1
ATOM 673 C CA . GLN A 1 85 ? -1.549 -9.060 -0.276 1.00 87.50 85 GLN A CA 1
ATOM 674 C C . GLN A 1 85 ? -1.968 -8.085 0.832 1.00 87.50 85 GLN A C 1
ATOM 676 O O . GLN A 1 85 ? -2.489 -8.521 1.854 1.00 87.50 85 GLN A O 1
ATOM 681 N N . ILE A 1 86 ? -1.768 -6.771 0.658 1.00 86.94 86 ILE A N 1
ATOM 682 C CA . ILE A 1 86 ? -2.208 -5.764 1.644 1.00 86.94 86 ILE A CA 1
ATOM 683 C C . ILE A 1 86 ? -3.711 -5.896 1.900 1.00 86.94 86 ILE A C 1
ATOM 685 O O . ILE A 1 86 ? -4.161 -5.807 3.042 1.00 86.94 86 ILE A O 1
ATOM 689 N N . GLN A 1 87 ? -4.493 -6.137 0.851 1.00 83.06 87 GLN A N 1
ATOM 690 C CA . GLN A 1 87 ? -5.923 -6.330 0.994 1.00 83.06 87 GLN A CA 1
ATOM 691 C C . GLN A 1 87 ? -6.258 -7.571 1.826 1.00 83.06 87 GLN A C 1
ATOM 693 O O . GLN A 1 87 ? -7.015 -7.455 2.789 1.00 83.06 87 GLN A O 1
ATOM 698 N N . ALA A 1 88 ? -5.687 -8.725 1.479 1.00 81.31 88 ALA A N 1
ATOM 69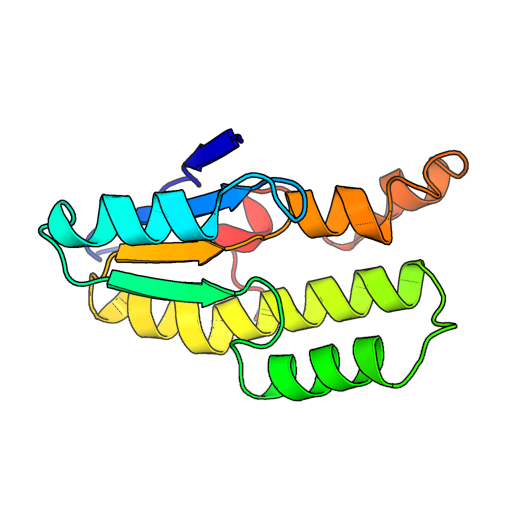9 C CA . ALA A 1 88 ? -5.953 -9.989 2.160 1.00 81.31 88 ALA A CA 1
ATOM 700 C C . ALA A 1 88 ? -5.467 -9.993 3.621 1.00 81.31 88 ALA A C 1
ATOM 702 O O . ALA A 1 88 ? -6.178 -10.453 4.511 1.00 81.31 88 ALA A O 1
ATOM 703 N N . GLU A 1 89 ? -4.275 -9.453 3.873 1.00 85.12 89 GLU A N 1
ATOM 704 C CA . GLU A 1 89 ? -3.604 -9.515 5.174 1.00 85.12 89 GLU A CA 1
ATOM 705 C C . GLU A 1 89 ? -4.055 -8.395 6.123 1.00 85.12 89 GLU A C 1
ATOM 707 O O . GLU A 1 89 ? -4.301 -8.630 7.308 1.00 85.12 89 GLU A O 1
ATOM 712 N N . LEU A 1 90 ? -4.193 -7.168 5.611 1.00 86.19 90 LEU A N 1
ATOM 713 C CA . LEU A 1 90 ? -4.352 -5.969 6.440 1.00 86.19 90 LEU A CA 1
ATOM 714 C C . LEU A 1 90 ? -5.746 -5.356 6.324 1.00 86.19 90 LEU A C 1
ATOM 716 O O . LEU A 1 90 ? -6.358 -5.017 7.329 1.00 86.19 90 LEU A O 1
ATOM 720 N N . ILE A 1 91 ? -6.282 -5.203 5.112 1.00 80.19 91 ILE A N 1
ATOM 721 C CA . ILE A 1 91 ? -7.580 -4.532 4.946 1.00 80.19 91 ILE A CA 1
ATOM 722 C C . ILE A 1 91 ? -8.706 -5.436 5.449 1.00 80.19 91 ILE A C 1
ATOM 724 O O . ILE A 1 91 ? -9.519 -4.995 6.255 1.00 80.19 91 ILE A O 1
ATOM 728 N N . VAL A 1 92 ? -8.740 -6.703 5.027 1.00 74.56 92 VAL A N 1
ATOM 729 C CA . VAL A 1 92 ? -9.801 -7.651 5.409 1.00 74.56 92 VAL A CA 1
ATOM 730 C C . VAL A 1 92 ? -9.790 -7.962 6.908 1.00 74.56 92 VAL A C 1
ATOM 732 O O . VAL A 1 92 ? -10.855 -8.084 7.510 1.00 74.56 92 VAL A O 1
ATOM 735 N N . SER A 1 93 ? -8.620 -8.041 7.544 1.00 72.19 93 SER A N 1
ATOM 736 C CA . SER A 1 93 ? -8.539 -8.238 8.997 1.00 72.19 93 SER A CA 1
ATOM 737 C C . SER A 1 93 ? -9.096 -7.033 9.761 1.00 72.19 93 SER A C 1
ATOM 739 O O . SER A 1 93 ? -9.868 -7.205 10.705 1.00 72.19 93 SER A O 1
ATOM 741 N N . GLN A 1 94 ? -8.805 -5.813 9.301 1.00 71.38 94 GLN A N 1
ATOM 742 C CA . GLN A 1 94 ? -9.341 -4.594 9.908 1.00 71.38 94 GLN A CA 1
ATOM 743 C C . GLN A 1 94 ? -10.812 -4.344 9.587 1.00 71.38 94 GLN A C 1
ATOM 745 O O . GLN A 1 94 ? -11.469 -3.608 10.332 1.00 71.38 94 GLN A O 1
ATOM 750 N N . LEU A 1 95 ? -11.354 -5.011 8.556 1.00 65.75 95 LEU A N 1
ATOM 751 C CA . LEU A 1 95 ? -12.784 -4.972 8.266 1.00 65.75 95 LEU A CA 1
ATOM 752 C C . LEU A 1 95 ? -13.643 -5.413 9.464 1.00 65.75 95 LEU A C 1
ATOM 754 O O . LEU A 1 95 ? -14.689 -4.829 9.733 1.00 65.75 95 LEU A O 1
ATOM 758 N N . LYS A 1 96 ? -13.134 -6.358 10.259 1.00 65.69 96 LYS A N 1
ATOM 759 C CA . LYS A 1 96 ? -13.812 -6.884 11.452 1.00 65.69 96 LYS A CA 1
ATOM 760 C C . LYS A 1 96 ? -13.758 -5.943 12.661 1.00 65.69 96 LYS A C 1
ATOM 762 O O . LYS A 1 96 ? -14.616 -6.009 13.534 1.00 65.69 96 LYS A O 1
ATOM 767 N N . ASN A 1 97 ? -12.771 -5.045 12.709 1.00 70.56 97 ASN A N 1
ATOM 768 C CA . ASN A 1 97 ? -12.485 -4.204 13.879 1.00 70.56 97 ASN A CA 1
ATOM 769 C C . ASN A 1 97 ? -13.074 -2.789 13.779 1.00 70.56 97 ASN A C 1
ATOM 771 O O . ASN A 1 97 ? -12.893 -1.973 14.683 1.00 70.56 97 ASN A O 1
ATOM 775 N N . ASN A 1 98 ? -13.771 -2.478 12.683 1.00 72.31 98 ASN A N 1
ATOM 776 C CA . ASN A 1 98 ? -14.449 -1.199 12.466 1.00 72.31 98 ASN A CA 1
ATOM 777 C C . ASN A 1 98 ? -13.523 0.040 12.554 1.00 72.31 98 ASN A C 1
ATOM 779 O O . ASN A 1 98 ? -13.970 1.135 12.915 1.00 72.31 98 ASN A O 1
ATOM 783 N N . GLN A 1 99 ? -12.238 -0.137 12.223 1.00 80.44 99 GLN A N 1
ATOM 784 C CA . GLN A 1 99 ? -11.206 0.905 12.245 1.00 80.44 99 GLN A CA 1
ATOM 785 C C . GLN A 1 99 ? -11.139 1.663 10.912 1.00 80.44 99 GLN A C 1
ATOM 787 O O . GLN A 1 99 ? -11.413 1.110 9.846 1.00 80.44 99 GLN A O 1
ATOM 792 N N . LEU A 1 100 ? -10.767 2.946 10.960 1.00 83.31 100 LEU A N 1
ATOM 793 C CA . LEU A 1 100 ? -10.448 3.716 9.755 1.00 83.31 100 LEU A CA 1
ATOM 794 C C . LEU A 1 100 ? -9.144 3.181 9.146 1.00 83.31 100 LEU A C 1
ATOM 796 O O . LEU A 1 100 ? -8.165 2.987 9.858 1.00 83.31 100 LEU A O 1
ATOM 800 N N . ILE A 1 101 ? -9.098 2.999 7.830 1.00 86.06 101 ILE A N 1
ATOM 801 C CA . ILE A 1 101 ? -7.858 2.620 7.143 1.00 86.06 101 ILE A CA 1
ATOM 802 C C . ILE A 1 101 ? -7.372 3.812 6.330 1.00 86.06 101 ILE A C 1
ATOM 804 O O . ILE A 1 101 ? -8.124 4.393 5.543 1.00 86.06 101 ILE A O 1
ATOM 808 N N . ILE A 1 102 ? -6.107 4.164 6.523 1.00 88.06 102 ILE A N 1
ATOM 809 C CA . ILE A 1 102 ? -5.402 5.188 5.769 1.00 88.06 102 ILE A CA 1
ATOM 810 C C . ILE A 1 102 ? -4.305 4.512 4.954 1.00 88.06 102 ILE A C 1
ATOM 812 O O . ILE A 1 102 ? -3.485 3.778 5.498 1.00 88.06 102 ILE A O 1
ATOM 816 N N . LEU A 1 103 ? -4.280 4.783 3.652 1.00 87.44 103 LEU A N 1
ATOM 817 C CA . LEU A 1 103 ? -3.224 4.343 2.750 1.00 87.44 103 LEU A CA 1
ATOM 818 C C . LEU A 1 103 ? -2.441 5.548 2.235 1.00 87.44 103 LEU A C 1
ATOM 820 O O . LEU A 1 103 ? -3.013 6.466 1.645 1.00 87.44 103 LEU A O 1
ATOM 824 N N . ASP A 1 104 ? -1.129 5.528 2.428 1.00 87.25 104 ASP A N 1
ATOM 825 C CA . ASP A 1 104 ? -0.193 6.414 1.742 1.00 87.25 104 ASP A CA 1
ATOM 826 C C . ASP A 1 104 ? 0.229 5.728 0.436 1.00 87.25 104 ASP A C 1
ATOM 828 O O . ASP A 1 104 ? 1.063 4.819 0.442 1.00 87.25 104 ASP A O 1
ATOM 832 N N . ARG A 1 105 ? -0.394 6.160 -0.673 1.00 81.44 105 ARG A N 1
ATOM 833 C CA . ARG A 1 105 ? -0.342 5.585 -2.034 1.00 81.44 105 ARG A CA 1
ATOM 834 C C . ARG A 1 105 ? -1.122 4.275 -2.236 1.00 81.44 105 ARG A C 1
ATOM 836 O O . ARG A 1 105 ? -1.169 3.403 -1.375 1.00 81.44 105 ARG A O 1
ATOM 843 N N . TRP A 1 106 ? -1.714 4.130 -3.423 1.00 77.50 106 TRP A N 1
ATOM 844 C CA . TRP A 1 106 ? -2.411 2.933 -3.907 1.00 77.50 106 TRP A CA 1
ATOM 845 C C . TRP A 1 106 ? -2.350 2.862 -5.451 1.00 77.50 106 TRP A C 1
ATOM 847 O O . TRP A 1 106 ? -1.330 3.176 -6.067 1.00 77.50 106 TRP A O 1
ATOM 857 N N . LEU A 1 107 ? -3.450 2.459 -6.095 1.00 69.44 107 LEU A N 1
ATOM 858 C CA . LEU A 1 107 ? -3.544 2.213 -7.535 1.00 69.44 107 LEU A CA 1
ATOM 859 C C . LEU A 1 107 ? -3.113 3.406 -8.422 1.00 69.44 107 LEU A C 1
ATOM 861 O O . LEU A 1 107 ? -2.384 3.173 -9.387 1.00 69.44 107 LEU A O 1
ATOM 865 N N . PRO A 1 108 ? -3.516 4.669 -8.158 1.00 61.91 108 PRO A N 1
ATOM 866 C CA . PRO A 1 108 ? -3.068 5.803 -8.970 1.00 61.91 108 PRO A CA 1
ATOM 867 C C . PRO A 1 108 ? -1.547 5.987 -8.999 1.00 61.91 108 PRO A C 1
ATOM 869 O O . PRO A 1 108 ? -1.002 6.244 -10.073 1.00 61.91 108 PRO A O 1
ATOM 872 N N . SER A 1 109 ? -0.858 5.808 -7.866 1.00 66.50 109 SER A N 1
ATOM 873 C CA . SER A 1 109 ? 0.611 5.819 -7.826 1.00 66.50 109 SER A CA 1
ATOM 874 C C . SER A 1 109 ? 1.198 4.695 -8.685 1.00 66.50 109 SER A C 1
ATOM 876 O O . SER A 1 109 ? 2.092 4.958 -9.486 1.00 66.50 109 SER A O 1
ATOM 878 N N . THR A 1 110 ? 0.650 3.478 -8.607 1.00 66.25 110 THR A N 1
ATOM 879 C CA . THR A 1 110 ? 1.096 2.347 -9.440 1.00 66.25 110 THR A CA 1
ATOM 880 C C . THR A 1 110 ? 0.948 2.626 -10.942 1.00 66.25 110 THR A C 1
ATOM 882 O O . THR A 1 110 ? 1.829 2.314 -11.737 1.00 66.25 110 THR A O 1
ATOM 885 N N . TYR A 1 111 ? -0.145 3.261 -11.371 1.00 64.62 111 TYR A N 1
ATOM 886 C CA . TYR A 1 111 ? -0.290 3.653 -12.777 1.00 64.62 111 TYR A CA 1
ATOM 887 C C . TYR A 1 111 ? 0.691 4.758 -13.178 1.00 64.62 111 TYR A C 1
ATOM 889 O O . TYR A 1 111 ? 1.303 4.673 -14.243 1.00 64.62 111 TYR A O 1
ATOM 897 N N . ALA A 1 112 ? 0.832 5.795 -12.349 1.00 60.94 112 ALA A N 1
ATOM 898 C CA . ALA A 1 112 ? 1.649 6.963 -12.661 1.00 60.94 112 ALA A CA 1
ATOM 899 C C . ALA A 1 112 ? 3.147 6.639 -12.742 1.00 60.94 112 ALA A C 1
ATOM 901 O O . ALA A 1 112 ? 3.832 7.177 -13.606 1.00 60.94 112 ALA A O 1
ATOM 902 N N . TYR A 1 113 ? 3.653 5.761 -11.874 1.00 63.50 113 TYR A N 1
ATOM 903 C CA . TYR A 1 113 ? 5.080 5.449 -11.833 1.00 63.50 113 TYR A CA 1
ATOM 904 C C . TYR A 1 113 ? 5.458 4.252 -12.718 1.00 63.50 113 TYR A C 1
ATOM 906 O O . TYR A 1 113 ? 6.537 4.264 -13.303 1.00 63.50 113 TYR A O 1
ATOM 914 N N . GLN A 1 114 ? 4.605 3.227 -12.846 1.00 66.81 114 GLN A N 1
ATOM 915 C CA . GLN A 1 114 ? 4.997 1.967 -13.497 1.00 66.81 114 GLN A CA 1
ATOM 916 C C . GLN A 1 114 ? 4.463 1.825 -14.926 1.00 66.81 114 GLN A C 1
ATOM 918 O O . GLN A 1 114 ? 5.089 1.140 -15.726 1.00 66.81 114 GLN A O 1
ATOM 923 N N . LEU A 1 115 ? 3.346 2.473 -15.280 1.00 64.25 115 LEU A N 1
ATOM 924 C CA . LEU A 1 115 ? 2.741 2.343 -16.617 1.00 64.25 115 LEU A CA 1
ATOM 925 C C . LEU A 1 115 ? 2.768 3.634 -17.440 1.00 64.25 115 LEU A C 1
ATOM 927 O O . LEU A 1 115 ? 2.956 3.583 -18.653 1.00 64.25 115 LEU A O 1
ATOM 931 N N . PHE A 1 116 ? 2.566 4.797 -16.818 1.00 62.66 116 PHE A N 1
ATOM 932 C CA . PHE A 1 116 ? 2.465 6.070 -17.539 1.00 62.66 116 PHE A CA 1
ATOM 933 C C . PHE A 1 116 ? 3.712 6.426 -18.375 1.00 62.66 116 PHE A C 1
ATOM 935 O O . PHE A 1 116 ? 3.524 6.848 -19.522 1.00 62.66 116 PHE A O 1
ATOM 942 N N . PRO A 1 117 ? 4.957 6.192 -17.909 1.00 66.06 117 PRO A N 1
ATOM 943 C CA . PRO A 1 117 ? 6.156 6.443 -18.716 1.00 66.06 117 PRO A CA 1
ATOM 944 C C . PRO A 1 117 ? 6.218 5.619 -20.014 1.00 66.06 117 PRO A C 1
ATOM 946 O O . PRO A 1 117 ? 6.830 6.051 -20.986 1.00 66.06 117 PRO A O 1
ATOM 949 N N . PHE A 1 118 ? 5.522 4.478 -20.063 1.00 64.38 118 PHE A N 1
ATOM 950 C CA . PHE A 1 118 ? 5.496 3.539 -21.195 1.00 64.38 118 PHE A CA 1
ATOM 951 C C . PHE A 1 118 ? 4.177 3.605 -21.988 1.00 64.38 118 PHE A C 1
ATOM 953 O O . PHE A 1 118 ? 3.915 2.820 -22.897 1.00 64.38 118 PHE A O 1
ATOM 960 N N . SER A 1 119 ? 3.331 4.596 -21.691 1.00 58.22 119 SER A N 1
ATOM 961 C CA . SER A 1 119 ? 1.964 4.712 -22.214 1.00 58.22 119 SER A CA 1
ATOM 962 C C . SER A 1 119 ? 1.840 4.954 -23.725 1.00 58.22 119 SER A C 1
ATOM 964 O O . SER A 1 119 ? 0.721 4.927 -24.241 1.00 58.22 119 SER A O 1
ATOM 966 N N . LYS A 1 120 ? 2.944 5.151 -24.463 1.00 55.19 120 LYS A N 1
ATOM 967 C CA . LYS A 1 120 ? 2.931 5.174 -25.939 1.00 55.19 120 LYS A CA 1
ATOM 968 C C . LYS A 1 120 ? 2.542 3.809 -26.531 1.00 55.19 120 LYS A C 1
ATOM 970 O O . LYS A 1 120 ? 1.935 3.767 -27.597 1.00 55.19 120 LYS A O 1
ATOM 975 N N . GLU A 1 121 ? 2.730 2.716 -25.793 1.00 58.97 121 GLU A N 1
ATOM 976 C CA . GLU A 1 121 ? 2.284 1.358 -26.141 1.00 58.97 121 GLU A CA 1
ATOM 977 C C . GLU A 1 121 ? 0.845 1.083 -25.647 1.00 58.97 121 GLU A C 1
ATOM 979 O O . GLU A 1 121 ? 0.546 0.073 -25.007 1.00 58.97 121 GLU A O 1
ATOM 984 N N . LYS A 1 122 ? -0.098 1.999 -25.938 1.00 52.81 122 LYS A N 1
ATOM 985 C CA . LYS A 1 122 ? -1.493 1.995 -25.425 1.00 52.81 122 LYS A CA 1
ATOM 986 C C . LYS A 1 122 ? -2.248 0.659 -25.552 1.00 52.81 122 LYS A C 1
ATOM 988 O O . LYS A 1 122 ? -3.201 0.435 -24.803 1.00 52.81 122 LYS A O 1
ATOM 993 N N . LYS A 1 123 ? -1.853 -0.228 -26.475 1.00 56.16 123 LYS A N 1
ATOM 994 C CA . LYS A 1 123 ? -2.470 -1.553 -26.672 1.00 56.16 123 LYS A CA 1
ATOM 995 C C . LYS A 1 123 ? -2.384 -2.442 -25.424 1.00 56.16 123 LYS A C 1
ATOM 997 O O . LYS A 1 123 ? -3.367 -3.109 -25.108 1.00 56.16 123 LYS A O 1
ATOM 1002 N N . GLN A 1 124 ? -1.270 -2.424 -24.689 1.00 55.06 124 GLN A N 1
ATOM 1003 C CA . GLN A 1 124 ? -1.109 -3.285 -23.509 1.00 55.06 124 GLN A CA 1
ATOM 1004 C C . GLN A 1 124 ? -1.927 -2.797 -22.304 1.00 55.06 124 GLN A C 1
ATOM 1006 O O . GLN A 1 124 ? -2.531 -3.601 -21.597 1.00 55.06 124 GLN A O 1
ATOM 1011 N N . LEU A 1 125 ? -2.062 -1.478 -22.125 1.00 55.59 125 LEU A N 1
ATOM 1012 C CA . LEU A 1 125 ? -2.903 -0.873 -21.080 1.00 55.59 125 LEU A CA 1
ATOM 1013 C C . LEU A 1 125 ? -4.389 -1.254 -21.208 1.00 55.59 125 LEU A C 1
ATOM 1015 O O . LEU A 1 125 ? -5.069 -1.452 -20.198 1.00 55.59 125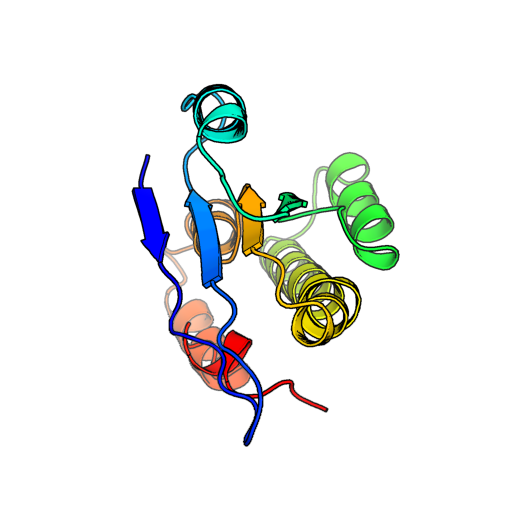 LEU A O 1
ATOM 1019 N N . LEU A 1 126 ? -4.898 -1.368 -22.439 1.00 54.66 126 LEU A N 1
ATOM 1020 C CA . LEU A 1 126 ? -6.272 -1.814 -22.694 1.00 54.66 126 LEU A CA 1
ATOM 1021 C C . LEU A 1 126 ? -6.466 -3.292 -22.326 1.00 54.66 126 LEU A C 1
ATOM 1023 O O . LEU A 1 126 ? -7.515 -3.668 -21.803 1.00 54.66 126 LEU A O 1
ATOM 1027 N N . LEU A 1 127 ? -5.444 -4.115 -22.576 1.00 53.22 127 LEU A N 1
ATOM 1028 C CA . LEU A 1 127 ? -5.454 -5.542 -22.277 1.00 53.22 127 LEU A CA 1
ATOM 1029 C C . LEU A 1 127 ? -5.418 -5.793 -20.764 1.00 53.22 127 LEU A C 1
ATOM 1031 O O . LEU A 1 127 ? -6.207 -6.586 -20.267 1.00 53.22 127 LEU A O 1
ATOM 1035 N N . LEU A 1 128 ? -4.597 -5.050 -20.017 1.00 51.50 128 LEU A N 1
ATOM 1036 C CA . LEU A 1 128 ? -4.488 -5.157 -18.556 1.00 51.50 128 LEU A CA 1
ATOM 1037 C C . LEU A 1 128 ? -5.800 -4.817 -17.833 1.00 51.50 128 LEU A C 1
ATOM 1039 O O . LEU A 1 128 ? -6.224 -5.554 -16.942 1.00 51.50 128 LEU A O 1
ATOM 1043 N N . LYS A 1 129 ? -6.500 -3.754 -18.259 1.00 52.69 129 LYS A N 1
ATOM 1044 C CA . LYS A 1 129 ? -7.846 -3.431 -17.744 1.00 52.69 129 LYS A CA 1
ATOM 1045 C C . LYS A 1 129 ? -8.838 -4.575 -17.963 1.00 52.69 129 LYS A C 1
ATOM 1047 O O . LYS A 1 129 ? -9.704 -4.799 -17.120 1.00 52.69 129 LYS A O 1
ATOM 1052 N N . LYS A 1 130 ? -8.704 -5.287 -19.086 1.00 52.94 130 LYS A N 1
ATOM 1053 C CA . LYS A 1 130 ? -9.590 -6.381 -19.499 1.00 52.94 130 LYS A CA 1
ATOM 1054 C C . LYS A 1 130 ? -9.260 -7.701 -18.789 1.00 52.94 130 LYS A C 1
ATOM 1056 O O . LYS A 1 130 ? -10.180 -8.344 -18.296 1.00 52.94 130 LYS A O 1
ATOM 1061 N N . ILE A 1 131 ? -7.976 -8.066 -18.694 1.00 43.94 131 ILE A N 1
ATOM 1062 C CA . ILE A 1 131 ? -7.478 -9.303 -18.060 1.00 43.94 131 ILE A CA 1
ATOM 1063 C C . ILE A 1 131 ? -7.824 -9.324 -16.573 1.00 43.94 131 ILE A C 1
ATOM 1065 O O . ILE A 1 131 ? -8.368 -10.301 -16.075 1.00 43.94 131 ILE A O 1
ATOM 1069 N N . PHE A 1 132 ? -7.559 -8.228 -15.868 1.00 48.69 132 PHE A N 1
ATOM 1070 C CA . PHE A 1 132 ? -7.699 -8.201 -14.414 1.00 48.69 132 PHE A CA 1
ATOM 1071 C C . PHE A 1 132 ? -9.025 -7.599 -13.942 1.00 48.69 132 PHE A C 1
ATOM 1073 O O . PHE A 1 132 ? -9.208 -7.414 -12.741 1.00 48.69 132 PHE A O 1
ATOM 1080 N N . LYS A 1 133 ? -9.931 -7.239 -14.871 1.00 49.66 133 LYS A N 1
ATOM 1081 C CA . LYS A 1 133 ? -11.133 -6.434 -14.584 1.00 49.66 133 LYS A CA 1
ATOM 1082 C C . LYS A 1 133 ? -10.789 -5.312 -13.594 1.00 49.66 133 LYS A C 1
ATOM 1084 O O . LYS A 1 133 ? -11.439 -5.181 -12.564 1.00 49.66 133 LYS A O 1
ATOM 1089 N N . LEU A 1 134 ? -9.691 -4.583 -13.826 1.00 48.78 134 LEU A N 1
ATOM 1090 C CA . LEU A 1 134 ? -9.183 -3.581 -12.881 1.00 48.78 134 LEU A CA 1
ATOM 1091 C C . LEU A 1 134 ? -10.031 -2.320 -12.987 1.00 48.78 134 LEU A C 1
ATOM 1093 O O . LEU A 1 134 ? -9.707 -1.370 -13.701 1.00 48.78 134 LEU A O 1
ATOM 1097 N N . ASN A 1 135 ? -11.121 -2.318 -12.243 1.00 47.44 135 ASN A N 1
ATOM 1098 C CA . ASN A 1 135 ? -11.918 -1.153 -11.933 1.00 47.44 135 ASN A CA 1
ATOM 1099 C C . ASN A 1 135 ? -11.588 -0.825 -10.471 1.00 47.44 135 ASN A C 1
ATOM 1101 O O . ASN A 1 135 ? -11.399 -1.736 -9.661 1.00 47.44 135 ASN A O 1
ATOM 1105 N N . HIS A 1 136 ? -11.575 0.457 -10.088 1.00 44.84 136 HIS A N 1
ATOM 1106 C CA . HIS A 1 136 ? -11.481 0.833 -8.665 1.00 44.84 136 HIS A CA 1
ATOM 1107 C C . HIS A 1 136 ? -12.534 0.100 -7.815 1.00 44.84 136 HIS A C 1
ATOM 1109 O O . HIS A 1 136 ? -12.312 -0.175 -6.642 1.00 44.84 136 HIS A O 1
ATOM 1115 N N . GLU A 1 137 ? -13.662 -0.251 -8.435 1.00 42.03 137 GLU A N 1
ATOM 1116 C CA . GLU A 1 137 ? -14.718 -1.043 -7.825 1.00 42.03 137 GLU A CA 1
ATOM 1117 C C . GLU A 1 137 ? -14.384 -2.524 -7.645 1.00 42.03 137 GLU A C 1
ATOM 1119 O O . GLU A 1 137 ? -14.803 -3.085 -6.648 1.00 42.03 137 GLU A O 1
ATOM 1124 N N . THR A 1 138 ? -13.665 -3.180 -8.553 1.00 42.12 138 THR A N 1
ATOM 1125 C CA . THR A 1 138 ? -13.441 -4.641 -8.528 1.00 42.12 138 THR A CA 1
ATOM 1126 C C . THR A 1 138 ? -12.334 -5.041 -7.572 1.00 42.12 138 THR A C 1
ATOM 1128 O O . THR A 1 138 ? -12.491 -6.037 -6.878 1.00 42.12 138 THR A O 1
ATOM 1131 N N . ILE A 1 139 ? -11.280 -4.225 -7.463 1.00 44.94 139 ILE A N 1
ATOM 1132 C CA . ILE A 1 139 ? -10.225 -4.408 -6.451 1.00 44.94 139 ILE A CA 1
ATOM 1133 C C . ILE A 1 139 ? -10.842 -4.388 -5.045 1.00 44.94 139 ILE A C 1
ATOM 1135 O O . ILE A 1 139 ? -10.383 -5.083 -4.155 1.00 44.94 139 ILE A O 1
ATOM 1139 N N . LEU A 1 140 ? -11.927 -3.636 -4.842 1.00 41.62 140 LEU A N 1
ATOM 1140 C CA . LEU A 1 140 ? -12.568 -3.507 -3.535 1.00 41.62 140 LEU A CA 1
ATOM 1141 C C . LEU A 1 140 ? -13.772 -4.434 -3.347 1.00 41.62 140 LEU A C 1
ATOM 1143 O O . LEU A 1 140 ? -13.898 -5.063 -2.306 1.00 41.62 140 LEU A O 1
ATOM 1147 N N . LYS A 1 141 ? -14.680 -4.529 -4.321 1.00 38.28 141 LYS A N 1
ATOM 1148 C CA . LYS A 1 141 ? -15.968 -5.220 -4.149 1.00 38.28 141 LYS A CA 1
ATOM 1149 C C . LYS A 1 141 ? -15.863 -6.741 -4.190 1.00 38.28 141 LYS A C 1
ATOM 1151 O O . LYS A 1 141 ? -16.693 -7.383 -3.560 1.00 38.28 141 LYS A O 1
ATOM 1156 N N . ASN A 1 142 ? -14.891 -7.305 -4.905 1.00 33.03 142 ASN A N 1
ATOM 1157 C CA . ASN A 1 142 ? -14.737 -8.752 -5.034 1.00 33.03 142 ASN A CA 1
ATOM 1158 C C . ASN A 1 142 ? -13.308 -9.142 -4.643 1.00 33.03 142 ASN A C 1
ATOM 1160 O O . ASN A 1 142 ? -12.423 -9.042 -5.495 1.00 33.03 142 ASN A O 1
ATOM 1164 N N . PRO A 1 143 ? -13.052 -9.583 -3.394 1.00 31.20 143 PRO A N 1
ATOM 1165 C CA . PRO A 1 143 ? -11.828 -10.319 -3.123 1.00 31.20 143 PRO A CA 1
ATOM 1166 C C . PRO A 1 143 ? -11.857 -11.544 -4.043 1.00 31.20 143 PRO A C 1
ATOM 1168 O O . PRO A 1 143 ? -12.770 -12.366 -3.967 1.00 31.20 143 PRO A O 1
ATOM 1171 N N . ILE A 1 144 ? -10.937 -11.585 -5.004 1.00 30.92 144 ILE A N 1
ATOM 1172 C CA . ILE A 1 144 ? -10.734 -12.768 -5.833 1.00 30.92 144 ILE A CA 1
ATOM 1173 C C . ILE A 1 144 ? -10.199 -13.823 -4.865 1.00 30.92 144 ILE A C 1
ATOM 1175 O O . ILE A 1 144 ? -9.092 -13.665 -4.350 1.00 30.92 144 ILE A O 1
ATOM 1179 N N . TYR A 1 145 ? -11.045 -14.800 -4.539 1.00 33.38 145 TYR A N 1
ATOM 1180 C CA . TYR A 1 145 ? -10.620 -16.063 -3.944 1.00 33.38 145 TYR A CA 1
ATOM 1181 C C . TYR A 1 145 ? -9.798 -16.846 -4.965 1.00 33.38 145 TYR A C 1
ATOM 1183 O O . TYR A 1 145 ? -10.182 -16.811 -6.160 1.00 33.38 145 TYR A O 1
#

Foldseek 3Di:
DDKDWQDWQDDDPADTETEIEDDDDPPPCSVVVVVVCVVVDPFAEDEDELACRAPVSVVLVVCVVVDVDDALVRNLVSSVVRLLRCCVPPVVVCSVVRHYYYYHDHDVVSCVPRPPVVCVPVVVVVVVCVVVVDDSCCSRHDSDD

Sequence (145 aa):
MKVFFMPKLKIKGEKMIKLIVFEGLDGSGKTSLINSLQPHLKNPYQLYQGLGSSSLGKEIRGLFLNFQQVDYLTRFYLSLANMAQIQAELIVSQLKNNQLIILDRWLPSTYAYQLFPFSKEKKQLLLLKKIFKLNHETILKNPIY

Radius of gyration: 15.77 Å; chains: 1; bounding box: 42×33×43 Å

InterPro domains:
  IPR027417 P-loop containing nucleoside triphosphate hydrolase [G3DSA:3.40.50.300] (17-142)
  IPR027417 P-loop containing nucleoside triphosphate hydrolase [SSF52540] (16-117)
  IPR039430 Thymidylate kinase-like domain [PF02223] (22-116)